Protein AF-A0A3N6A0J3-F1 (afdb_monomer_lite)

Structure (mmCIF, N/CA/C/O backbone):
data_AF-A0A3N6A0J3-F1
#
_entry.id   AF-A0A3N6A0J3-F1
#
loop_
_atom_site.group_PDB
_atom_site.id
_atom_site.type_symbol
_atom_site.label_atom_id
_atom_site.label_alt_id
_atom_site.label_comp_id
_atom_site.label_asym_id
_atom_site.label_entity_id
_atom_site.label_seq_id
_atom_site.pdbx_PDB_ins_code
_atom_site.Cartn_x
_atom_site.Cartn_y
_atom_site.Cartn_z
_atom_site.occupancy
_atom_site.B_iso_or_equiv
_atom_site.auth_seq_id
_atom_site.auth_comp_id
_atom_site.auth_asym_id
_atom_site.auth_atom_id
_atom_site.pdbx_PDB_model_num
ATOM 1 N N . LEU A 1 1 ? -0.216 13.656 -8.247 1.00 87.75 1 LEU A N 1
ATOM 2 C CA . LEU A 1 1 ? -0.302 12.978 -6.934 1.00 87.75 1 LEU A CA 1
ATOM 3 C C . LEU A 1 1 ? 0.253 11.571 -7.090 1.00 87.75 1 LEU A C 1
ATOM 5 O O . LEU A 1 1 ? 0.125 11.021 -8.176 1.00 87.75 1 LEU A O 1
ATOM 9 N N . HIS A 1 2 ? 0.869 11.033 -6.045 1.00 96.81 2 HIS A N 1
ATOM 10 C CA . HIS A 1 2 ? 1.337 9.649 -5.953 1.00 96.81 2 HIS A CA 1
ATOM 11 C C . HIS A 1 2 ? 0.690 8.975 -4.747 1.00 96.81 2 HIS A C 1
ATOM 13 O O . HIS A 1 2 ? 0.199 9.663 -3.847 1.00 96.81 2 HIS A O 1
ATOM 19 N N . THR A 1 3 ? 0.680 7.643 -4.755 1.00 97.56 3 THR A N 1
ATOM 20 C CA . THR A 1 3 ? 0.026 6.836 -3.725 1.00 97.56 3 THR A CA 1
ATOM 21 C C . THR A 1 3 ? 0.851 5.624 -3.328 1.00 97.56 3 THR A C 1
ATOM 23 O O . THR A 1 3 ? 1.561 5.067 -4.163 1.00 97.56 3 THR A O 1
ATOM 26 N N . CYS A 1 4 ? 0.675 5.167 -2.092 1.00 96.94 4 CYS A N 1
ATOM 27 C CA . CYS A 1 4 ? 1.197 3.893 -1.607 1.00 96.94 4 CYS A CA 1
ATOM 28 C C . CYS A 1 4 ? 0.074 3.127 -0.904 1.00 96.94 4 CYS A C 1
ATOM 30 O O . CYS A 1 4 ? -0.601 3.701 -0.052 1.00 96.94 4 CYS A O 1
ATOM 32 N N . ILE A 1 5 ? -0.136 1.856 -1.263 1.00 97.25 5 ILE A N 1
ATOM 33 C CA . ILE A 1 5 ? -1.006 0.960 -0.490 1.00 97.25 5 ILE A CA 1
ATOM 34 C C . ILE A 1 5 ? -0.185 0.459 0.695 1.00 97.25 5 ILE A C 1
ATOM 36 O O . ILE A 1 5 ? 0.809 -0.241 0.512 1.00 97.25 5 ILE A O 1
ATOM 40 N N . GLU A 1 6 ? -0.617 0.793 1.903 1.00 95.19 6 GLU A N 1
ATOM 41 C CA . GLU A 1 6 ? 0.109 0.509 3.138 1.00 95.19 6 GLU A CA 1
ATOM 42 C C . GLU A 1 6 ? -0.826 -0.132 4.161 1.00 95.19 6 GLU A C 1
ATOM 44 O O . GLU A 1 6 ? -1.531 0.522 4.927 1.00 95.19 6 GLU A O 1
ATOM 49 N N . ASN A 1 7 ? -0.849 -1.464 4.196 1.00 93.62 7 ASN A N 1
ATOM 50 C CA . ASN A 1 7 ? -1.775 -2.171 5.080 1.00 93.62 7 ASN A CA 1
ATOM 51 C C . ASN A 1 7 ? -1.455 -1.975 6.572 1.00 93.62 7 ASN A C 1
ATOM 53 O O . ASN A 1 7 ? -2.299 -2.258 7.418 1.00 93.62 7 ASN A O 1
ATOM 57 N N . GLN A 1 8 ? -0.275 -1.434 6.905 1.00 94.94 8 GLN A N 1
ATOM 58 C CA . GLN A 1 8 ? 0.050 -1.049 8.278 1.00 94.94 8 GLN A CA 1
ATOM 59 C C . GLN A 1 8 ? -0.939 -0.024 8.853 1.00 94.94 8 GLN A C 1
ATOM 61 O O . GLN A 1 8 ? -1.206 -0.053 10.054 1.00 94.94 8 GLN A O 1
ATOM 66 N N . GLY A 1 9 ? -1.527 0.838 8.015 1.00 93.12 9 GLY A N 1
ATOM 67 C CA . GLY A 1 9 ? -2.496 1.844 8.460 1.00 93.12 9 GLY A CA 1
ATOM 68 C C . GLY A 1 9 ? -3.814 1.261 8.984 1.00 93.12 9 GLY A C 1
ATOM 69 O O . GLY A 1 9 ? -4.569 1.971 9.643 1.00 93.12 9 GLY A O 1
ATOM 70 N N . VAL A 1 10 ? -4.091 -0.027 8.740 1.00 95.12 10 VAL A N 1
ATOM 71 C CA . VAL A 1 10 ? -5.267 -0.730 9.285 1.00 95.12 10 VAL A CA 1
ATOM 72 C C . VAL A 1 10 ? -4.921 -1.749 10.378 1.00 95.12 10 VAL A C 1
ATOM 74 O O . VAL A 1 10 ? -5.817 -2.442 10.855 1.00 95.12 10 VAL A O 1
ATOM 77 N N . THR A 1 11 ? -3.657 -1.836 10.814 1.00 96.06 11 THR A N 1
ATOM 78 C CA . THR A 1 11 ? -3.219 -2.774 11.869 1.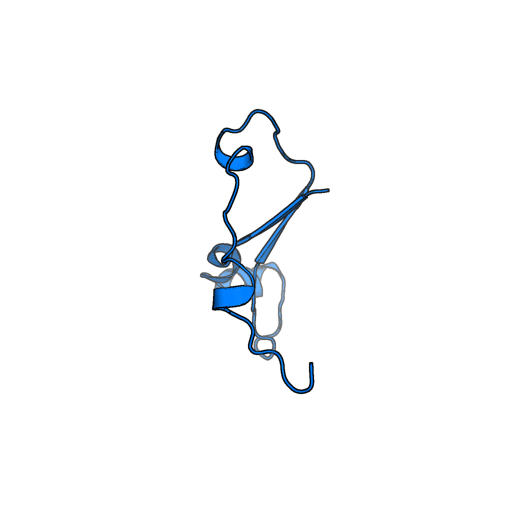00 96.06 11 THR A CA 1
ATOM 79 C C . THR A 1 11 ? -3.920 -2.513 13.205 1.00 96.06 11 THR A C 1
ATOM 81 O O . THR A 1 11 ? -4.319 -3.455 13.883 1.00 96.06 11 THR A O 1
ATOM 84 N N . TYR A 1 12 ? -4.122 -1.240 13.555 1.00 95.06 12 TYR A N 1
ATOM 85 C CA . TYR A 1 12 ? -4.815 -0.800 14.774 1.00 95.06 12 TYR A CA 1
ATOM 86 C C . TYR A 1 12 ? -6.216 -0.284 14.432 1.00 95.06 12 TYR A C 1
ATOM 88 O O . TYR A 1 12 ? -6.537 0.899 14.568 1.00 95.06 12 TYR A O 1
ATOM 96 N N . ALA A 1 13 ? -7.035 -1.178 13.872 1.00 94.12 13 ALA A N 1
ATOM 97 C CA . ALA A 1 13 ? -8.357 -0.850 13.346 1.00 94.12 13 ALA A CA 1
ATOM 98 C C . ALA A 1 13 ? -9.314 -0.276 14.405 1.00 94.12 13 ALA A C 1
ATOM 100 O O . ALA A 1 13 ? -10.175 0.530 14.065 1.00 94.12 13 ALA A O 1
ATOM 101 N N . ASP A 1 14 ? -9.175 -0.686 15.662 1.00 94.94 14 ASP A N 1
ATOM 102 C CA . ASP A 1 14 ? -9.916 -0.177 16.818 1.00 94.94 14 ASP A CA 1
ATOM 103 C C . ASP A 1 14 ? -9.644 1.314 17.061 1.00 94.94 14 ASP A C 1
ATOM 105 O O . ASP A 1 14 ? -10.584 2.109 17.097 1.00 94.94 14 ASP A O 1
ATOM 109 N N . VAL A 1 15 ? -8.370 1.713 17.092 1.00 96.12 15 VAL A N 1
ATOM 110 C CA . VAL A 1 15 ? -7.960 3.117 17.261 1.00 96.12 15 VAL A CA 1
ATOM 111 C C . VAL A 1 15 ? -8.455 3.975 16.096 1.00 96.12 15 VAL A C 1
ATOM 113 O O . VAL A 1 15 ? -9.012 5.057 16.292 1.00 96.12 15 VAL A O 1
ATOM 116 N N . VAL A 1 16 ? -8.301 3.486 14.860 1.00 95.88 16 VAL A N 1
ATOM 117 C CA . VAL A 1 16 ? -8.771 4.205 13.663 1.00 95.88 16 VAL A CA 1
ATOM 118 C C . VAL A 1 16 ? -10.288 4.391 13.698 1.00 95.88 16 VAL A C 1
ATOM 120 O O . VAL A 1 16 ? -10.780 5.471 13.366 1.00 95.88 16 VAL A O 1
ATOM 123 N N . ARG A 1 17 ? -11.044 3.369 14.117 1.00 96.25 17 ARG A N 1
ATOM 124 C CA . ARG A 1 17 ? -12.505 3.459 14.248 1.00 96.25 17 ARG A CA 1
ATOM 125 C C . ARG A 1 17 ? -12.932 4.482 15.279 1.00 96.25 17 ARG A C 1
ATOM 127 O O . ARG A 1 17 ? -13.838 5.256 14.979 1.00 96.25 17 ARG A O 1
ATOM 134 N N . GLU A 1 18 ? -12.293 4.493 16.444 1.00 96.50 18 GLU A N 1
ATOM 135 C CA . GLU A 1 18 ? -12.599 5.437 17.518 1.00 96.50 18 GLU A CA 1
ATOM 136 C C . GLU A 1 18 ? -12.406 6.884 17.042 1.00 96.50 18 GLU A C 1
ATOM 138 O O . GLU A 1 18 ? -13.324 7.704 17.125 1.00 96.50 18 GLU A O 1
ATOM 143 N N . VAL A 1 19 ? -11.241 7.177 16.457 1.00 97.00 19 VAL A N 1
ATOM 144 C CA . VAL A 1 19 ? -10.873 8.533 16.028 1.00 97.00 19 VAL A CA 1
ATOM 145 C C . VAL A 1 19 ? -11.701 8.993 14.828 1.00 97.00 19 VAL A C 1
ATOM 147 O O . VAL A 1 19 ? -12.240 10.102 14.828 1.00 97.00 19 VAL A O 1
ATOM 150 N N . ALA A 1 20 ? -11.830 8.149 13.802 1.00 96.12 20 ALA A N 1
ATOM 151 C CA . ALA A 1 20 ? -12.535 8.490 12.566 1.00 96.12 20 ALA A CA 1
ATOM 152 C C . ALA A 1 20 ? -14.051 8.223 12.630 1.00 96.12 20 ALA A C 1
ATOM 154 O O . ALA A 1 20 ? -14.761 8.488 11.658 1.00 96.12 20 ALA A O 1
ATOM 155 N N . ARG A 1 21 ? -14.559 7.717 13.764 1.00 97.31 21 ARG A N 1
ATOM 156 C CA . ARG A 1 21 ? -15.975 7.380 14.000 1.00 97.31 21 ARG A CA 1
ATOM 157 C C . ARG A 1 21 ? -16.53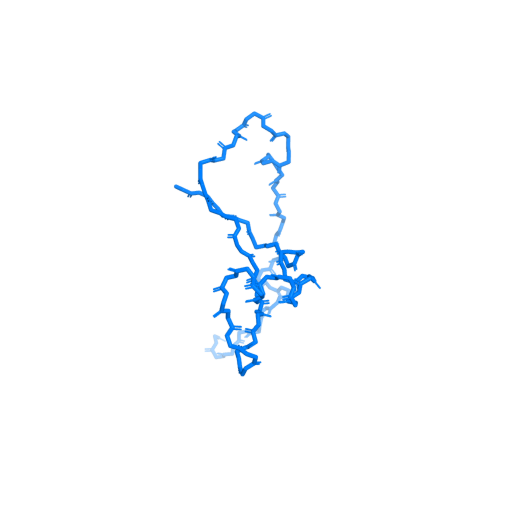4 6.401 12.960 1.00 97.31 21 ARG A C 1
ATOM 159 O O . ARG A 1 21 ? -17.650 6.562 12.462 1.00 97.31 21 ARG A O 1
ATOM 166 N N . ILE A 1 22 ? -15.746 5.382 12.616 1.00 97.00 22 ILE A N 1
ATOM 167 C CA . ILE A 1 22 ? -16.126 4.354 11.639 1.00 97.00 22 ILE A CA 1
ATOM 168 C C . ILE A 1 22 ? -16.929 3.258 12.340 1.00 97.00 22 ILE A C 1
ATOM 170 O O . ILE A 1 22 ? -16.482 2.681 13.323 1.00 97.00 22 ILE A O 1
ATOM 174 N N . GLN A 1 23 ? -18.098 2.925 11.791 1.00 97.06 23 GLN A N 1
ATOM 175 C CA . GLN A 1 23 ? -18.976 1.883 12.330 1.00 97.06 23 GLN A CA 1
ATOM 176 C C . GLN A 1 23 ? -18.317 0.495 12.317 1.00 97.06 23 GLN A C 1
ATOM 178 O O . GLN A 1 23 ? -17.707 0.105 11.318 1.00 97.06 23 GLN A O 1
ATOM 183 N N . ASP A 1 24 ? -18.544 -0.301 13.365 1.00 93.69 24 ASP A N 1
ATOM 184 C CA . ASP A 1 24 ? -18.006 -1.668 13.501 1.00 93.69 24 ASP A CA 1
ATOM 185 C C . ASP A 1 24 ? -18.451 -2.622 12.388 1.00 93.69 24 ASP A C 1
ATOM 187 O O . ASP A 1 24 ? -17.729 -3.546 12.020 1.00 93.69 24 ASP A O 1
ATOM 191 N N . SER A 1 25 ? -19.609 -2.354 11.779 1.00 96.38 25 SER A N 1
ATOM 192 C CA . SER A 1 25 ? -20.127 -3.120 10.640 1.00 96.38 25 SER A CA 1
ATOM 193 C C . SER A 1 25 ? -19.304 -2.954 9.355 1.00 96.38 25 SER A C 1
ATOM 195 O O . SER A 1 25 ? -19.480 -3.716 8.404 1.00 96.38 25 SER A O 1
ATOM 197 N N . LYS A 1 26 ? -18.410 -1.960 9.287 1.00 96.00 26 LYS A N 1
ATOM 198 C CA . LYS A 1 26 ? -17.532 -1.719 8.135 1.00 96.00 26 LYS A CA 1
ATOM 199 C C . LYS A 1 26 ? -16.199 -2.407 8.352 1.00 96.00 26 LYS A C 1
ATOM 201 O O . LYS A 1 26 ? -15.594 -2.229 9.397 1.00 96.00 26 LYS A O 1
ATOM 206 N N . ARG A 1 27 ? -15.682 -3.131 7.363 1.00 93.88 27 ARG A N 1
ATOM 207 C CA . ARG A 1 27 ? -14.324 -3.688 7.413 1.00 93.88 27 ARG A CA 1
ATOM 208 C C . ARG A 1 27 ? -13.320 -2.686 6.841 1.00 93.88 27 ARG A C 1
ATOM 210 O O . ARG A 1 27 ? -13.512 -2.205 5.728 1.00 93.88 27 ARG A O 1
ATOM 217 N N . LEU A 1 28 ? 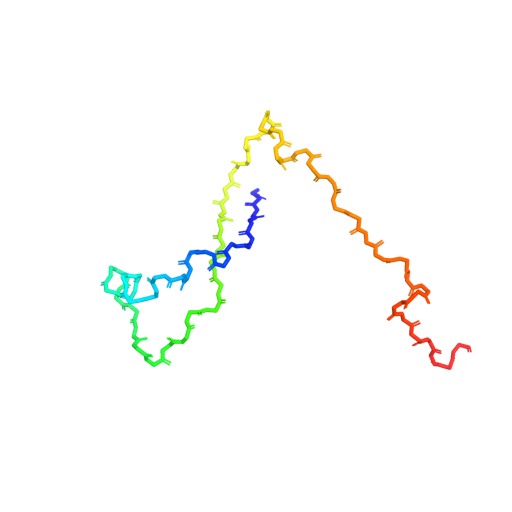-12.249 -2.403 7.580 1.00 95.12 28 LEU A N 1
ATOM 218 C CA . LEU A 1 28 ? -11.097 -1.661 7.063 1.00 95.12 2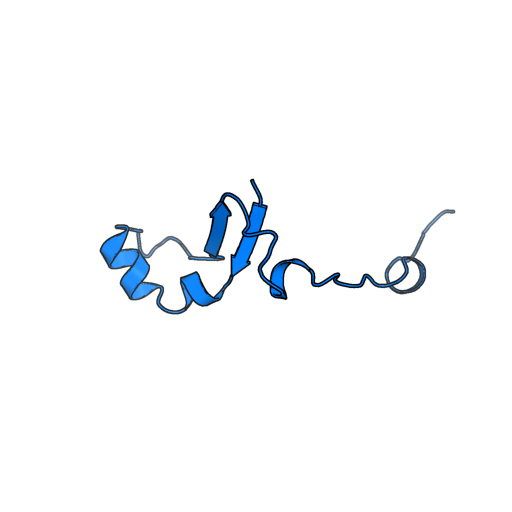8 LEU A CA 1
ATOM 219 C C . LEU A 1 28 ? -10.240 -2.624 6.230 1.00 95.12 28 LEU A C 1
ATOM 221 O O . LEU A 1 28 ? -9.778 -3.636 6.752 1.00 95.12 28 LEU A O 1
ATOM 225 N N . MET A 1 29 ? -10.107 -2.355 4.928 1.00 94.69 29 MET A N 1
ATOM 226 C CA . MET A 1 29 ? -9.472 -3.281 3.975 1.00 94.69 29 MET A CA 1
ATOM 227 C C . MET A 1 29 ? -8.030 -2.911 3.641 1.00 94.69 29 MET A C 1
ATOM 229 O O . MET A 1 29 ? -7.200 -3.803 3.523 1.00 94.69 29 MET A O 1
ATOM 233 N N . ALA A 1 30 ? -7.761 -1.619 3.465 1.00 95.81 30 ALA A N 1
ATOM 234 C CA . ALA A 1 30 ? -6.456 -1.076 3.126 1.00 95.81 30 ALA A CA 1
ATOM 235 C C . ALA A 1 30 ? -6.374 0.378 3.597 1.00 95.81 30 ALA A C 1
ATOM 237 O O . ALA A 1 30 ? -7.400 1.061 3.668 1.00 95.81 30 ALA A O 1
ATOM 238 N N . ALA A 1 31 ? -5.161 0.849 3.873 1.00 96.56 31 ALA A N 1
ATOM 239 C CA . ALA A 1 31 ? -4.865 2.272 3.960 1.00 96.56 31 ALA A CA 1
ATOM 240 C C . ALA A 1 31 ? -4.035 2.686 2.741 1.00 96.56 31 ALA A C 1
ATOM 242 O O . ALA A 1 31 ? -3.283 1.883 2.181 1.00 96.56 31 ALA A O 1
ATOM 243 N N . ILE A 1 32 ? -4.2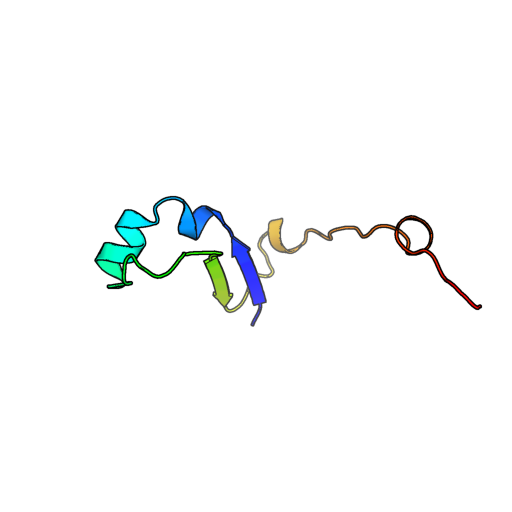33 3.925 2.298 1.00 97.19 32 ILE A N 1
ATOM 244 C CA . ILE A 1 32 ? -3.559 4.479 1.128 1.00 97.19 32 ILE A CA 1
ATOM 245 C C . ILE A 1 32 ? -3.025 5.857 1.500 1.00 97.19 32 ILE A C 1
ATOM 247 O O . ILE A 1 32 ? -3.810 6.778 1.733 1.00 97.19 32 ILE A O 1
ATOM 251 N N . ALA A 1 33 ? -1.703 6.012 1.512 1.00 96.81 33 ALA A N 1
ATOM 252 C CA . ALA A 1 33 ? -1.083 7.329 1.545 1.00 96.81 33 ALA A CA 1
ATOM 253 C C . ALA A 1 33 ? -1.277 8.006 0.180 1.00 96.81 33 ALA A C 1
ATOM 255 O O . ALA A 1 33 ? -1.093 7.361 -0.853 1.00 96.81 33 ALA A O 1
ATOM 256 N N . ILE A 1 34 ? -1.626 9.296 0.158 1.00 97.62 34 ILE A N 1
ATOM 257 C CA . ILE A 1 34 ? -1.760 10.100 -1.066 1.00 97.62 34 ILE A CA 1
ATOM 258 C C . ILE A 1 34 ? -1.114 11.475 -0.883 1.00 97.62 34 ILE A C 1
ATOM 260 O O . ILE A 1 34 ? -1.317 12.134 0.134 1.00 97.62 34 ILE A O 1
ATOM 264 N N . GLY A 1 35 ? -0.352 11.932 -1.877 1.00 97.75 35 GLY A N 1
ATOM 265 C CA . GLY A 1 35 ? 0.291 13.244 -1.806 1.00 97.75 35 GLY A CA 1
ATOM 266 C C . GLY A 1 35 ? 1.220 13.558 -2.973 1.00 97.75 35 GLY A C 1
ATOM 267 O O . GLY A 1 35 ? 1.118 12.980 -4.058 1.00 97.75 35 GLY A O 1
ATOM 268 N N . TYR A 1 36 ? 2.129 14.504 -2.751 1.00 97.56 36 TYR A N 1
ATOM 269 C CA . TYR A 1 36 ? 3.254 14.776 -3.644 1.00 97.56 36 TYR A CA 1
ATOM 270 C C . TYR A 1 36 ? 4.490 14.060 -3.088 1.00 97.56 36 TYR A C 1
ATOM 272 O O . TYR A 1 36 ? 4.793 14.248 -1.911 1.00 97.56 36 TYR A O 1
ATOM 280 N N . PRO A 1 37 ? 5.163 13.209 -3.879 1.00 95.50 37 PRO A N 1
ATOM 281 C CA . PRO A 1 37 ? 6.285 12.430 -3.382 1.00 95.50 37 PRO A CA 1
ATOM 282 C C . PRO A 1 37 ? 7.508 13.322 -3.181 1.00 95.50 37 PRO A C 1
ATOM 284 O O . PRO A 1 37 ? 7.723 14.284 -3.921 1.00 95.50 37 PRO A 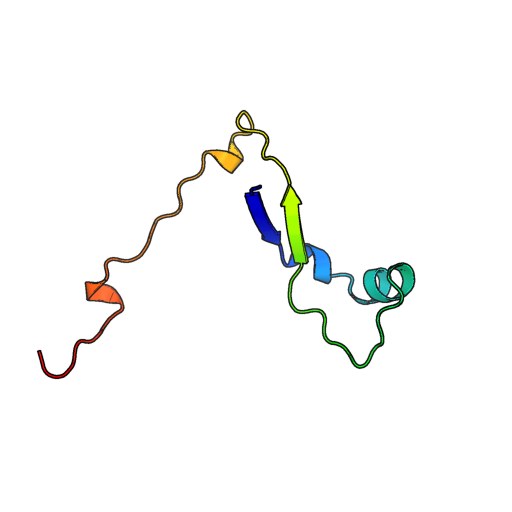O 1
ATOM 287 N N . ASP A 1 38 ? 8.344 12.946 -2.219 1.00 97.06 38 ASP A N 1
ATOM 288 C CA . ASP A 1 38 ? 9.721 13.419 -2.167 1.00 97.06 38 ASP A CA 1
ATOM 289 C C . ASP A 1 38 ? 10.552 12.644 -3.197 1.00 97.06 38 ASP A C 1
ATOM 291 O O . ASP A 1 38 ? 10.891 11.475 -3.000 1.00 97.06 38 ASP A O 1
ATOM 295 N N . TRP A 1 39 ? 10.873 13.293 -4.313 1.00 95.69 39 TRP A N 1
ATOM 296 C CA . TRP A 1 39 ? 11.666 12.692 -5.384 1.00 95.69 39 TRP A CA 1
ATOM 297 C C . TRP A 1 39 ? 13.110 12.379 -4.968 1.00 95.69 39 TRP A C 1
ATOM 299 O O . TRP A 1 39 ? 13.738 11.526 -5.591 1.00 95.69 39 TRP A O 1
ATOM 309 N N . GLY A 1 40 ? 13.640 13.033 -3.928 1.00 97.56 40 GLY A N 1
ATOM 310 C CA . GLY A 1 40 ? 14.989 12.787 -3.415 1.00 97.56 40 GLY A CA 1
ATOM 311 C C . GLY A 1 40 ? 15.087 11.580 -2.479 1.00 97.56 40 GLY A C 1
ATOM 312 O O . GLY A 1 40 ? 16.194 11.111 -2.210 1.00 97.56 40 GLY A O 1
ATOM 313 N N . PHE A 1 41 ? 13.960 11.052 -1.992 1.00 97.38 41 PHE A N 1
ATOM 314 C CA . PHE A 1 41 ? 13.958 9.925 -1.063 1.00 97.38 41 PHE A CA 1
ATOM 315 C C . PHE A 1 41 ? 14.331 8.611 -1.779 1.00 97.38 41 PHE A C 1
ATOM 317 O O . PHE A 1 41 ? 13.628 8.217 -2.715 1.00 97.38 41 PHE A O 1
ATOM 324 N N . PRO A 1 42 ? 15.377 7.876 -1.341 1.00 97.69 42 PRO A N 1
ATOM 325 C CA . PRO A 1 42 ? 15.861 6.690 -2.054 1.00 97.69 42 PRO A CA 1
ATOM 326 C C . PRO A 1 42 ? 14.807 5.602 -2.294 1.00 97.69 42 PRO A C 1
ATOM 328 O O . PRO A 1 42 ? 14.832 4.949 -3.333 1.00 97.69 42 PRO A O 1
ATOM 331 N N . ALA A 1 43 ? 13.844 5.420 -1.382 1.00 95.69 43 ALA A N 1
ATOM 332 C CA . ALA A 1 43 ? 12.804 4.402 -1.556 1.00 95.69 43 ALA A CA 1
ATOM 333 C C . ALA A 1 43 ? 11.861 4.697 -2.739 1.00 95.69 43 ALA A C 1
ATOM 335 O O . ALA A 1 43 ? 11.312 3.768 -3.324 1.00 95.69 43 ALA A O 1
ATOM 336 N N . ASN A 1 44 ? 11.713 5.966 -3.135 1.00 96.00 44 ASN A N 1
ATOM 337 C CA . ASN A 1 44 ? 10.890 6.360 -4.284 1.00 96.00 44 ASN A CA 1
ATOM 338 C C . ASN A 1 44 ? 11.599 6.134 -5.630 1.00 96.00 44 ASN A C 1
ATOM 340 O O . ASN A 1 44 ? 10.987 6.318 -6.679 1.00 96.00 44 ASN A O 1
ATOM 344 N N . GLN A 1 45 ? 12.874 5.732 -5.607 1.00 96.25 45 GLN A N 1
ATOM 345 C CA . GLN A 1 45 ? 13.658 5.380 -6.794 1.00 96.25 45 GLN A CA 1
ATOM 346 C C . GLN A 1 45 ? 13.644 3.868 -7.079 1.00 96.25 45 GLN A C 1
ATOM 348 O O . GLN A 1 45 ? 14.216 3.419 -8.072 1.00 96.25 45 GLN A O 1
ATOM 353 N N . VAL A 1 46 ? 12.996 3.070 -6.221 1.00 96.38 46 VAL A N 1
ATOM 354 C CA . VAL A 1 46 ? 12.866 1.621 -6.407 1.00 96.38 46 VAL A CA 1
ATOM 355 C C . VAL A 1 46 ? 11.976 1.332 -7.614 1.00 96.38 46 VAL A C 1
ATOM 357 O O . VAL A 1 46 ? 10.832 1.778 -7.684 1.00 96.38 46 VAL A O 1
ATOM 360 N N . GLN A 1 47 ? 12.486 0.527 -8.545 1.00 97.06 47 GLN A N 1
ATOM 361 C CA . GLN A 1 47 ? 11.717 0.009 -9.671 1.00 97.06 47 GLN A CA 1
ATOM 362 C C . GLN A 1 47 ? 11.352 -1.447 -9.398 1.00 97.06 47 GLN A C 1
ATOM 364 O O . GLN A 1 47 ? 12.219 -2.307 -9.282 1.00 97.06 47 GLN A O 1
ATOM 369 N N . SER A 1 48 ? 10.056 -1.722 -9.259 1.00 96.38 48 SER A N 1
ATOM 370 C CA . SER A 1 48 ? 9.556 -3.088 -9.103 1.00 96.38 48 SER A CA 1
ATOM 371 C C . SER A 1 48 ? 9.527 -3.808 -10.449 1.00 96.38 48 SER A C 1
ATOM 373 O O . SER A 1 48 ? 8.980 -3.262 -11.410 1.00 96.38 48 SER A O 1
ATOM 375 N N . GLU A 1 49 ? 9.995 -5.048 -10.495 1.00 97.75 49 GLU A N 1
ATOM 376 C CA . GLU A 1 49 ? 9.872 -5.905 -11.676 1.00 97.75 49 GLU A CA 1
ATOM 377 C C . GLU A 1 49 ? 8.438 -6.456 -11.831 1.00 97.75 49 GLU A C 1
ATOM 379 O O . GLU A 1 49 ? 7.595 -6.366 -10.925 1.00 97.75 49 GLU A O 1
ATOM 384 N N . ARG A 1 50 ? 8.127 -6.990 -13.014 1.00 97.94 50 ARG A N 1
ATOM 385 C CA . ARG A 1 50 ? 6.888 -7.727 -13.304 1.00 97.94 50 ARG A CA 1
ATOM 386 C C . ARG A 1 50 ? 7.245 -9.012 -14.034 1.00 97.94 50 ARG A C 1
ATOM 388 O O . ARG A 1 50 ? 8.151 -9.006 -14.860 1.00 97.94 50 ARG A O 1
ATOM 395 N N . GLU A 1 51 ? 6.507 -10.077 -13.741 1.00 97.88 51 GLU A N 1
ATOM 396 C CA . GLU A 1 51 ? 6.662 -11.351 -14.441 1.00 97.88 51 GLU A CA 1
ATOM 397 C C . GLU A 1 51 ? 6.386 -11.193 -15.946 1.00 97.88 51 GLU A C 1
ATOM 399 O O . GLU A 1 51 ? 5.412 -10.520 -16.314 1.00 97.88 51 GLU A O 1
ATOM 404 N N . PRO A 1 52 ? 7.201 -11.814 -16.822 1.00 98.00 52 PRO A N 1
ATOM 405 C CA . PRO A 1 52 ? 6.894 -11.934 -18.240 1.00 98.00 52 PRO A CA 1
ATOM 406 C C . PRO A 1 52 ? 5.493 -12.508 -18.463 1.00 98.00 52 PRO A C 1
ATOM 408 O O . PRO A 1 52 ? 5.072 -13.441 -17.779 1.00 98.00 52 PRO A O 1
ATOM 411 N N . ILE A 1 53 ? 4.774 -11.973 -19.451 1.00 97.25 53 ILE A N 1
ATOM 412 C CA . ILE A 1 53 ? 3.379 -12.353 -19.715 1.00 97.25 53 ILE A CA 1
ATOM 413 C C . ILE A 1 53 ? 3.221 -13.853 -20.001 1.00 97.25 53 ILE A C 1
ATOM 415 O O . ILE A 1 53 ? 2.264 -14.465 -19.529 1.00 97.25 53 ILE A O 1
ATOM 419 N N . ASP A 1 54 ? 4.199 -14.450 -20.682 1.00 96.44 54 ASP A N 1
ATOM 420 C CA . ASP A 1 54 ? 4.216 -15.870 -21.048 1.00 96.44 54 ASP A CA 1
ATOM 421 C C . ASP A 1 54 ? 4.297 -16.803 -19.828 1.00 96.44 54 ASP A C 1
ATOM 423 O O . ASP A 1 54 ? 3.929 -17.972 -19.920 1.00 96.44 54 ASP A O 1
ATOM 427 N N . ASN A 1 55 ? 4.728 -16.291 -18.669 1.00 97.94 55 ASN A N 1
ATOM 428 C CA . ASN A 1 55 ? 4.791 -17.065 -17.429 1.00 97.94 55 ASN A CA 1
ATOM 429 C C . ASN A 1 55 ? 3.449 -17.106 -16.685 1.00 97.94 55 ASN A C 1
ATOM 431 O O . ASN A 1 55 ? 3.230 -18.006 -15.874 1.00 97.94 55 ASN A O 1
ATOM 435 N N . ILE A 1 56 ? 2.574 -16.117 -16.902 1.00 97.94 56 ILE A N 1
ATOM 436 C CA . ILE A 1 56 ? 1.384 -15.893 -16.059 1.00 97.94 56 ILE A CA 1
ATOM 437 C C . ILE A 1 56 ? 0.060 -15.891 -16.831 1.00 97.94 56 ILE A C 1
ATOM 439 O O . ILE A 1 56 ? -1.004 -15.858 -16.210 1.00 97.94 56 ILE A O 1
ATOM 443 N N . VAL A 1 57 ? 0.095 -15.936 -18.165 1.00 97.69 57 VAL A N 1
ATOM 444 C CA . VAL A 1 57 ? -1.099 -15.954 -19.019 1.00 97.69 57 VAL A CA 1
ATOM 445 C C . VAL A 1 57 ? -1.143 -17.227 -19.856 1.00 97.69 57 VAL A C 1
ATOM 447 O O . VAL A 1 57 ? -0.170 -17.613 -20.492 1.00 97.69 57 VAL A O 1
ATOM 450 N N . THR A 1 58 ? -2.318 -17.856 -19.909 1.00 96.38 58 THR A N 1
ATOM 451 C CA . THR A 1 58 ? -2.646 -18.880 -20.908 1.00 96.38 58 THR A CA 1
ATOM 452 C C . THR A 1 58 ? -3.602 -18.283 -21.932 1.00 96.38 58 THR A C 1
ATOM 454 O O . THR A 1 58 ? -4.693 -17.835 -21.580 1.00 96.38 58 THR A O 1
ATOM 457 N N . TRP A 1 59 ? -3.200 -18.280 -23.200 1.00 95.38 59 TRP A N 1
ATOM 458 C CA . TRP A 1 59 ? -4.030 -17.812 -24.307 1.00 95.38 59 TRP A CA 1
ATOM 459 C C . TRP A 1 59 ? -4.848 -18.971 -24.886 1.00 95.38 59 TRP A C 1
ATOM 461 O O . TRP A 1 59 ? -4.298 -20.028 -25.184 1.00 95.38 59 TRP A O 1
ATOM 471 N N . CYS A 1 60 ? -6.155 -18.777 -25.069 1.00 95.38 60 CYS A N 1
ATOM 472 C CA . CYS A 1 60 ? -7.059 -19.786 -25.628 1.00 95.38 60 CYS A CA 1
ATOM 473 C C . CYS A 1 60 ? -7.696 -19.263 -26.921 1.00 95.38 60 CYS A C 1
ATOM 475 O O . CYS A 1 60 ? -8.316 -18.202 -26.904 1.00 95.38 60 CYS A O 1
ATOM 477 N N . GLY A 1 61 ? -7.597 -20.022 -28.017 1.00 90.94 61 GLY A N 1
ATOM 478 C CA . GLY A 1 61 ? -8.241 -19.680 -29.295 1.00 90.94 61 GLY A CA 1
ATOM 479 C C . GLY A 1 61 ? -7.494 -18.654 -30.153 1.00 90.94 61 GLY A C 1
ATOM 480 O O . GLY A 1 61 ? -8.076 -18.134 -31.103 1.00 90.94 61 GLY A O 1
ATOM 481 N N . ILE A 1 62 ? -6.234 -18.373 -29.814 1.00 61.50 62 ILE A N 1
ATOM 482 C CA . ILE A 1 62 ? -5.241 -17.871 -30.772 1.00 61.50 62 ILE A CA 1
ATOM 483 C C . ILE A 1 62 ? -4.712 -19.066 -31.567 1.00 61.50 62 ILE A C 1
ATOM 485 O O . ILE A 1 62 ? -4.530 -20.134 -30.936 1.00 61.50 62 ILE A O 1
#

Sequence (62 aa):
LHTCIENQGVTYADVVREVARIQDSKRLMAAIAIGYPDWGFPANQVQSEREPIDNIVTWCGI

Foldseek 3Di:
DDKDWDQVVCPPVVVVCVVVVPDPVDDDDIDMDDDDDDPPDVVVVDDDDDDDCVVPDDDDPD

Radius of gyration: 18.38 Å; chains: 1; bounding box: 36×35×48 Å

Secondary structure (DSSP, 8-state):
-EEEE-GGGGTTHHHHHHHHT--TTSPP---EEEE---TTSGGGG-------HHHH------

pLDDT: mean 95.55, std 4.69, range [61.5, 98.0]